Protein AF-A0A496BGK6-F1 (afdb_monomer_lite)

Secondary structure (DSSP, 8-state):
------------GGGBS-SB-TTT-PBPEEEEEEEETTEEEEESSHHHHHHHHHHHHHHHHHHT--

pLDDT: mean 80.94, std 14.47, range [44.44, 92.94]

Structure (mmCIF, N/CA/C/O backbone):
data_AF-A0A496BGK6-F1
#
_entry.id   AF-A0A496BGK6-F1
#
loop_
_atom_site.group_PDB
_atom_site.id
_atom_site.type_symbol
_atom_site.label_atom_id
_atom_site.label_alt_id
_atom_site.label_comp_id
_atom_site.label_asym_id
_atom_site.label_entity_id
_atom_site.label_seq_id
_atom_site.pdbx_PDB_ins_code
_atom_site.Cartn_x
_atom_site.Cartn_y
_atom_site.Cartn_z
_atom_site.occupancy
_atom_site.B_iso_or_equiv
_atom_site.auth_seq_id
_atom_site.auth_comp_id
_atom_site.auth_asym_id
_atom_site.auth_atom_id
_atom_site.pdbx_PDB_model_num
ATOM 1 N N . MET A 1 1 ? -34.210 -2.178 -6.386 1.00 48.66 1 MET A N 1
ATOM 2 C CA . MET A 1 1 ? -33.078 -1.989 -5.457 1.00 48.66 1 MET A CA 1
ATOM 3 C C . MET A 1 1 ? -31.967 -2.899 -5.940 1.00 48.66 1 MET A C 1
ATOM 5 O O . MET A 1 1 ? -31.858 -4.034 -5.502 1.00 48.66 1 MET A O 1
ATOM 9 N N . SER A 1 2 ? -31.255 -2.454 -6.972 1.00 44.44 2 SER A N 1
ATOM 10 C CA . SER A 1 2 ? -30.203 -3.236 -7.613 1.00 44.44 2 SER A CA 1
ATOM 11 C C . SER A 1 2 ? -28.907 -2.954 -6.864 1.00 44.44 2 SER A C 1
ATOM 13 O O . SER A 1 2 ? -28.203 -2.004 -7.188 1.00 44.44 2 SER A O 1
ATOM 15 N N . HIS A 1 3 ? -28.635 -3.729 -5.814 1.00 49.12 3 HIS A N 1
ATOM 16 C CA . HIS A 1 3 ? -27.303 -3.788 -5.221 1.00 49.12 3 HIS A CA 1
ATOM 17 C C . HIS A 1 3 ? -26.403 -4.549 -6.188 1.00 49.12 3 HIS A C 1
ATOM 19 O O . HIS A 1 3 ? -26.274 -5.767 -6.126 1.00 49.12 3 HIS A O 1
ATOM 25 N N . GLN A 1 4 ? -25.836 -3.815 -7.138 1.00 53.56 4 GLN A N 1
ATOM 26 C CA . GLN A 1 4 ? -24.682 -4.279 -7.878 1.00 53.56 4 GLN A CA 1
ATOM 27 C C . GLN A 1 4 ? -23.478 -4.107 -6.949 1.00 53.56 4 GLN A C 1
ATOM 29 O O . GLN A 1 4 ? -22.844 -3.057 -6.930 1.00 53.56 4 GLN A O 1
ATOM 34 N N . THR A 1 5 ? -23.209 -5.119 -6.125 1.00 54.38 5 THR A N 1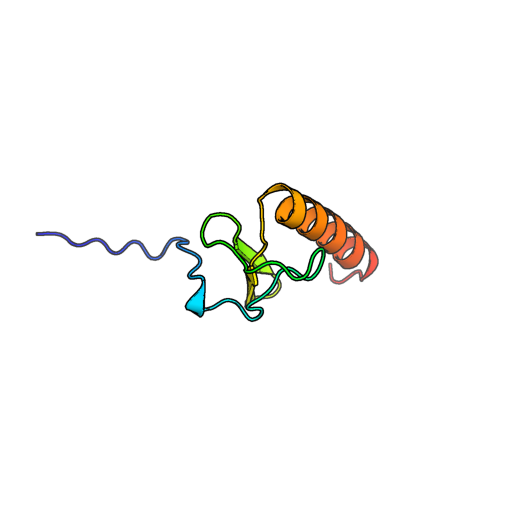
ATOM 35 C CA . THR A 1 5 ? -21.892 -5.332 -5.518 1.00 54.38 5 THR A CA 1
ATOM 36 C C . THR A 1 5 ? -20.969 -5.746 -6.659 1.00 54.38 5 THR A C 1
ATOM 38 O O . THR A 1 5 ? -20.790 -6.922 -6.966 1.00 54.38 5 THR A O 1
ATOM 41 N N . ASP A 1 6 ? -20.500 -4.745 -7.397 1.00 49.78 6 ASP A N 1
ATOM 42 C CA . ASP A 1 6 ? -19.415 -4.892 -8.353 1.00 49.78 6 ASP A CA 1
ATOM 43 C C . ASP A 1 6 ? -18.205 -5.396 -7.567 1.00 49.78 6 ASP A C 1
ATOM 45 O O . ASP A 1 6 ? -17.678 -4.696 -6.708 1.00 49.78 6 ASP A O 1
ATOM 49 N N . GLY A 1 7 ? -17.811 -6.642 -7.821 1.00 52.47 7 GLY A N 1
ATOM 50 C CA . GLY A 1 7 ? -16.566 -7.229 -7.345 1.00 52.47 7 GLY A CA 1
ATOM 51 C C . GLY A 1 7 ? -15.355 -6.535 -7.965 1.00 52.47 7 GLY A C 1
ATOM 52 O O . GLY A 1 7 ? -14.619 -7.143 -8.738 1.00 52.47 7 GLY A O 1
ATOM 53 N N . ARG A 1 8 ? -15.151 -5.258 -7.636 1.00 52.16 8 ARG A N 1
ATOM 54 C CA . ARG A 1 8 ? -13.938 -4.504 -7.929 1.00 52.16 8 ARG A CA 1
ATOM 55 C C . ARG A 1 8 ? -13.435 -3.827 -6.663 1.00 52.16 8 ARG A C 1
ATOM 57 O O . ARG A 1 8 ? -13.835 -2.721 -6.332 1.00 52.16 8 ARG A O 1
ATOM 64 N N . ASN A 1 9 ? -12.421 -4.469 -6.093 1.00 55.34 9 ASN A N 1
ATOM 65 C CA . ASN A 1 9 ? -11.196 -3.770 -5.723 1.00 55.34 9 ASN A CA 1
ATOM 66 C C . ASN A 1 9 ? -11.258 -2.833 -4.504 1.00 55.34 9 ASN A C 1
ATOM 68 O O . ASN A 1 9 ? -10.445 -1.912 -4.431 1.00 55.34 9 ASN A O 1
ATOM 72 N N . ASP A 1 10 ? -12.156 -3.081 -3.550 1.00 62.06 10 ASP A N 1
ATOM 73 C CA . ASP A 1 10 ? -11.950 -2.615 -2.177 1.00 62.06 10 ASP A CA 1
ATOM 74 C C . ASP A 1 10 ? -10.976 -3.610 -1.545 1.00 62.06 10 ASP A C 1
ATOM 76 O O . ASP A 1 10 ? -11.326 -4.743 -1.224 1.00 62.06 10 ASP A O 1
ATOM 80 N N . LEU A 1 11 ? -9.692 -3.258 -1.542 1.00 73.75 11 LEU A N 1
ATOM 81 C CA . LEU A 1 11 ? -8.732 -3.995 -0.736 1.00 73.75 11 LEU A CA 1
ATOM 82 C C . LEU A 1 11 ? -9.134 -3.732 0.715 1.00 73.75 11 LEU A C 1
ATOM 84 O O . LEU A 1 11 ? -9.140 -2.580 1.135 1.00 73.75 11 LEU A O 1
ATOM 88 N N . ASP A 1 12 ? -9.488 -4.774 1.460 1.00 80.81 12 ASP A N 1
ATOM 89 C CA . ASP A 1 12 ? -9.807 -4.642 2.875 1.00 80.81 12 ASP A CA 1
ATOM 90 C C . ASP A 1 12 ? -8.533 -4.762 3.712 1.00 80.81 12 ASP A C 1
ATOM 92 O O . ASP A 1 12 ? -7.691 -5.639 3.501 1.00 80.81 12 ASP A O 1
ATOM 96 N N . ILE A 1 13 ? -8.416 -3.913 4.733 1.00 83.88 13 ILE A N 1
ATOM 97 C CA . ILE A 1 13 ? -7.319 -4.000 5.709 1.00 83.88 13 ILE A CA 1
ATOM 98 C C . ILE A 1 13 ? -7.330 -5.339 6.467 1.00 83.88 13 ILE A C 1
ATOM 100 O O . ILE A 1 13 ? -6.300 -5.777 6.966 1.00 83.88 13 ILE A O 1
ATOM 104 N N . ALA A 1 14 ? -8.486 -6.006 6.537 1.00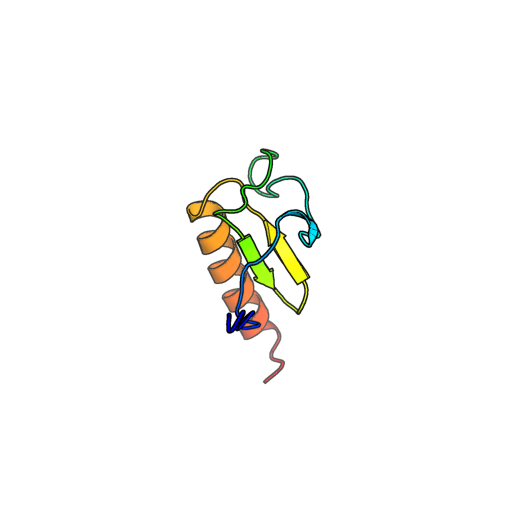 83.81 14 ALA A N 1
ATOM 105 C CA . ALA A 1 14 ? -8.635 -7.323 7.149 1.00 83.81 14 ALA A CA 1
ATOM 106 C C . ALA A 1 14 ? -8.001 -8.452 6.316 1.00 83.81 14 ALA A C 1
ATOM 108 O O . ALA A 1 14 ? -7.581 -9.456 6.885 1.00 83.81 14 ALA A O 1
ATOM 109 N N . ASP A 1 15 ? -7.901 -8.277 4.995 1.00 86.12 15 ASP A N 1
ATOM 110 C CA . ASP A 1 15 ? -7.221 -9.219 4.099 1.00 86.12 15 ASP A CA 1
ATOM 111 C C . ASP A 1 15 ? -5.709 -8.962 4.030 1.00 86.12 15 ASP A C 1
ATOM 113 O O . ASP A 1 15 ? -4.968 -9.718 3.387 1.00 86.12 15 ASP A O 1
ATOM 117 N N . CYS A 1 16 ? -5.228 -7.897 4.684 1.00 88.50 16 CYS A N 1
ATOM 118 C CA . CYS A 1 16 ? -3.806 -7.620 4.762 1.00 88.50 16 CYS A CA 1
ATOM 119 C C . CYS A 1 16 ? -3.075 -8.737 5.493 1.00 88.50 16 CYS A C 1
ATOM 121 O O . CYS A 1 16 ? -3.328 -9.024 6.660 1.00 88.50 16 CYS A O 1
ATOM 123 N N . ILE A 1 17 ? -2.062 -9.293 4.836 1.00 90.81 17 ILE A N 1
ATOM 124 C CA . ILE A 1 17 ? -1.159 -10.260 5.468 1.00 90.81 17 ILE A CA 1
ATOM 125 C C . ILE A 1 17 ? -0.269 -9.613 6.540 1.00 90.81 17 ILE A C 1
ATOM 127 O O . ILE A 1 17 ? 0.416 -10.313 7.284 1.00 90.81 17 ILE A O 1
ATOM 131 N N . ASN A 1 18 ? -0.231 -8.281 6.586 1.00 88.31 18 ASN A N 1
ATOM 132 C CA . ASN A 1 18 ? 0.565 -7.499 7.513 1.00 88.31 18 ASN A CA 1
ATOM 133 C C . ASN A 1 18 ? -0.288 -6.444 8.227 1.00 88.31 18 ASN A C 1
ATOM 135 O O . ASN A 1 18 ? -1.010 -5.676 7.600 1.00 88.31 18 ASN A O 1
ATOM 139 N N . GLU A 1 19 ? -0.134 -6.364 9.545 1.00 88.94 19 GLU A N 1
ATOM 140 C CA . GLU A 1 19 ? -0.829 -5.377 10.384 1.00 88.94 19 GLU A CA 1
ATOM 141 C C . GLU A 1 19 ? -0.025 -4.075 10.534 1.00 88.94 19 GLU A C 1
ATOM 143 O O . GLU A 1 19 ? -0.567 -3.009 10.835 1.00 88.94 19 GLU A O 1
ATOM 148 N N . THR A 1 20 ? 1.290 -4.144 10.309 1.00 91.81 20 THR A N 1
ATOM 149 C CA . THR A 1 20 ? 2.211 -3.010 10.422 1.00 91.81 20 THR A CA 1
ATOM 150 C C . THR A 1 20 ? 3.042 -2.826 9.156 1.00 91.81 20 THR A C 1
ATOM 152 O O . THR A 1 20 ? 3.310 -3.758 8.390 1.00 91.81 20 THR A O 1
ATOM 155 N N . CYS A 1 21 ? 3.424 -1.577 8.907 1.00 89.25 21 CYS A N 1
ATOM 156 C CA . CYS A 1 21 ? 4.216 -1.164 7.769 1.00 89.25 21 CYS A CA 1
ATOM 157 C C . CYS A 1 21 ? 5.649 -1.696 7.923 1.00 89.25 21 CYS A C 1
ATOM 159 O O . CYS A 1 21 ? 6.321 -1.333 8.891 1.00 89.25 21 CYS A O 1
ATOM 161 N N . PRO A 1 22 ? 6.174 -2.468 6.956 1.00 84.44 22 PRO A N 1
ATOM 162 C CA . PRO A 1 22 ? 7.519 -3.041 7.045 1.00 84.44 22 PRO A CA 1
ATOM 163 C C . PRO A 1 22 ? 8.645 -1.994 6.993 1.00 84.44 22 PRO A C 1
ATOM 165 O O . PRO A 1 22 ? 9.790 -2.316 7.292 1.00 84.44 22 PRO A O 1
ATOM 168 N N . TRP A 1 23 ? 8.339 -0.743 6.623 1.00 82.94 23 TRP A N 1
ATOM 169 C CA . TRP A 1 23 ? 9.310 0.356 6.592 1.00 82.94 23 TRP A CA 1
ATOM 170 C C . TRP A 1 23 ? 9.521 1.015 7.958 1.00 82.94 23 TRP A C 1
ATOM 172 O O . TRP A 1 23 ? 10.662 1.229 8.359 1.00 82.94 23 TRP A O 1
ATOM 182 N N . SER A 1 24 ? 8.428 1.355 8.648 1.00 84.19 24 SER A N 1
ATOM 183 C CA . SER A 1 24 ? 8.464 2.159 9.882 1.00 84.19 24 SER A CA 1
ATOM 184 C C . SER A 1 24 ? 8.027 1.394 11.135 1.00 84.19 24 SER A C 1
ATOM 186 O O . SER A 1 24 ? 8.336 1.821 12.242 1.00 84.19 24 SER A O 1
ATOM 188 N N . GLY A 1 25 ? 7.263 0.308 10.986 1.00 88.00 25 GLY A N 1
ATOM 189 C CA . GLY A 1 25 ? 6.567 -0.371 12.088 1.00 88.00 25 GLY A CA 1
ATOM 190 C C . GLY A 1 25 ? 5.239 0.279 12.508 1.00 88.00 25 GLY A C 1
ATOM 191 O O . GLY A 1 25 ? 4.605 -0.180 13.452 1.00 88.00 25 GLY A O 1
ATOM 192 N N . GLU A 1 26 ? 4.802 1.334 11.819 1.00 89.62 26 GLU A N 1
ATOM 193 C CA . GLU A 1 26 ? 3.505 1.990 12.041 1.00 89.62 26 GLU A CA 1
ATOM 194 C C . GLU A 1 26 ? 2.333 1.110 11.574 1.00 89.62 26 GLU A C 1
ATOM 196 O O . GLU A 1 26 ? 2.520 0.308 10.658 1.00 89.62 26 GLU A O 1
ATOM 201 N N . PRO A 1 27 ? 1.120 1.259 12.136 1.00 91.44 27 PRO A N 1
ATOM 202 C CA . PRO A 1 27 ? -0.048 0.511 11.676 1.00 91.44 27 PRO A CA 1
ATOM 203 C C . PRO A 1 27 ? -0.365 0.819 10.209 1.00 91.44 27 PRO A C 1
ATOM 205 O O . PRO A 1 27 ? -0.224 1.958 9.748 1.00 91.44 27 PRO A O 1
ATOM 208 N N . VAL A 1 28 ? -0.787 -0.206 9.471 1.00 91.69 28 VAL A N 1
ATOM 209 C CA . VAL A 1 28 ? -1.210 -0.041 8.076 1.00 91.69 28 VAL A CA 1
ATOM 210 C C . VAL A 1 28 ? -2.527 0.734 7.985 1.00 91.69 28 VAL A C 1
ATOM 212 O O . VAL A 1 28 ? -3.329 0.735 8.917 1.00 91.69 28 VAL A O 1
ATOM 215 N N . GLN A 1 29 ? -2.738 1.420 6.865 1.00 89.25 29 GLN A N 1
ATOM 216 C CA . GLN A 1 29 ? -3.922 2.236 6.599 1.00 89.25 29 GLN A CA 1
ATOM 217 C C . GLN A 1 29 ? -4.703 1.662 5.419 1.00 89.25 29 GLN A C 1
ATOM 219 O O . GLN A 1 29 ? -4.104 1.290 4.408 1.00 89.25 29 GLN A O 1
ATOM 224 N N . ALA A 1 30 ? -6.034 1.651 5.523 1.00 85.88 30 ALA A N 1
ATOM 225 C CA . ALA A 1 30 ? -6.924 1.150 4.472 1.00 85.88 30 ALA A CA 1
ATOM 226 C C . ALA A 1 30 ? -6.822 1.959 3.160 1.00 85.88 30 ALA A C 1
ATOM 228 O O . ALA A 1 30 ? -6.994 1.418 2.075 1.00 85.88 30 ALA A O 1
ATOM 229 N N . ASP A 1 31 ? -6.434 3.235 3.234 1.00 86.00 31 ASP A N 1
ATOM 230 C CA . ASP A 1 31 ? -6.157 4.071 2.057 1.00 86.00 31 ASP A CA 1
ATOM 231 C C . ASP A 1 31 ? -4.829 3.731 1.351 1.00 86.00 31 ASP A C 1
ATOM 233 O O . ASP A 1 31 ? -4.520 4.258 0.282 1.00 86.00 31 ASP A O 1
ATOM 237 N N . SER A 1 32 ? -3.984 2.899 1.964 1.00 89.19 32 SER A N 1
ATOM 238 C CA . SER A 1 32 ? -2.615 2.607 1.517 1.00 89.19 32 SER A CA 1
ATOM 239 C C . SER A 1 32 ? -2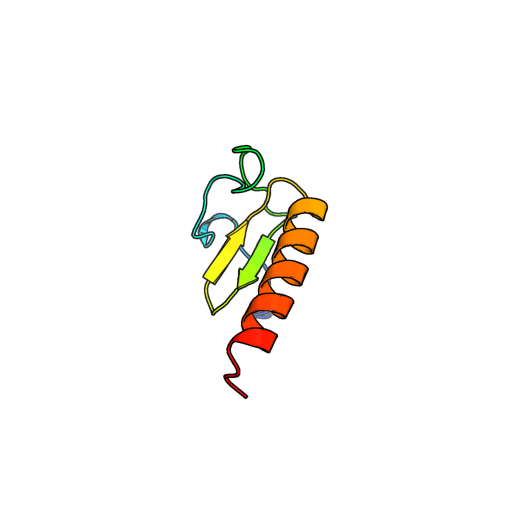.386 1.108 1.347 1.00 89.19 32 SER A C 1
ATOM 241 O O . SER A 1 32 ? -1.377 0.565 1.798 1.00 89.19 32 SER A O 1
ATOM 243 N N . LEU A 1 33 ? -3.329 0.442 0.683 1.00 88.38 33 LEU A N 1
ATOM 244 C CA . LEU A 1 33 ? -3.299 -0.994 0.416 1.00 88.38 33 LEU A CA 1
ATOM 245 C C . LEU A 1 33 ? -2.871 -1.295 -1.022 1.00 88.38 33 LEU A C 1
ATOM 247 O O . LEU A 1 33 ? -3.110 -0.515 -1.946 1.00 88.38 33 LEU A O 1
ATOM 251 N N . THR A 1 34 ? -2.224 -2.440 -1.219 1.00 89.12 34 THR A N 1
ATOM 252 C CA . THR A 1 34 ? -1.860 -2.943 -2.545 1.00 89.12 34 THR A CA 1
ATOM 253 C C . THR A 1 34 ? -2.022 -4.454 -2.614 1.00 89.12 34 THR A C 1
ATOM 255 O O . THR A 1 34 ? -1.772 -5.153 -1.637 1.00 89.12 34 THR A O 1
ATOM 258 N N . ALA A 1 35 ? -2.419 -4.970 -3.772 1.00 88.31 35 ALA A N 1
ATOM 259 C CA . ALA A 1 35 ? -2.411 -6.404 -4.022 1.00 88.31 35 ALA A CA 1
ATOM 260 C C . ALA A 1 35 ? -1.037 -6.818 -4.559 1.00 88.31 35 ALA A C 1
ATOM 262 O O . ALA A 1 35 ? -0.549 -6.240 -5.529 1.00 88.31 35 ALA A O 1
ATOM 263 N N . TYR A 1 36 ? -0.425 -7.824 -3.945 1.00 86.88 36 TYR A N 1
ATOM 264 C CA . TYR A 1 36 ? 0.838 -8.407 -4.369 1.00 86.88 36 TYR A CA 1
ATOM 265 C C . TYR A 1 36 ? 0.761 -9.932 -4.327 1.00 86.88 36 TYR A C 1
ATOM 267 O O . TYR A 1 36 ? 0.464 -10.516 -3.288 1.00 86.88 36 TYR A O 1
ATOM 275 N N . ASN A 1 37 ? 1.029 -10.582 -5.463 1.00 83.69 37 ASN A N 1
ATOM 276 C CA . ASN A 1 37 ? 1.044 -12.043 -5.587 1.00 83.69 37 ASN A CA 1
ATOM 277 C C . ASN A 1 37 ? -0.228 -12.740 -5.038 1.00 83.69 37 ASN A C 1
ATOM 279 O O . ASN A 1 37 ? -0.149 -13.785 -4.400 1.00 83.69 37 ASN A O 1
ATOM 283 N N . GLY A 1 38 ? -1.404 -12.129 -5.231 1.00 86.44 38 GLY A N 1
ATOM 284 C CA . GLY A 1 38 ? -2.685 -12.640 -4.718 1.00 86.44 38 GLY A CA 1
ATOM 285 C C . GLY A 1 38 ? -2.960 -12.362 -3.234 1.00 86.44 38 GLY A C 1
ATOM 286 O O . GLY A 1 38 ? -3.994 -12.781 -2.725 1.00 86.44 38 GLY A O 1
ATOM 287 N N . HIS A 1 39 ? -2.073 -11.640 -2.551 1.00 88.19 39 HIS A N 1
ATOM 288 C CA . HIS A 1 39 ? -2.224 -11.221 -1.161 1.00 88.19 39 HIS A CA 1
ATOM 289 C C . HIS A 1 39 ? -2.396 -9.706 -1.058 1.00 88.19 39 HIS A C 1
ATOM 291 O O . HIS A 1 39 ? -1.832 -8.961 -1.858 1.00 88.19 39 HIS A O 1
ATOM 297 N N . VAL A 1 40 ? -3.136 -9.229 -0.057 1.00 90.38 40 VAL A N 1
ATOM 298 C CA . VAL A 1 40 ? -3.224 -7.793 0.229 1.00 90.38 40 VAL A CA 1
ATOM 299 C C . VAL A 1 40 ? -2.088 -7.412 1.172 1.00 90.38 40 VAL A C 1
ATOM 301 O O . VAL A 1 40 ? -1.840 -8.085 2.169 1.00 90.38 40 VAL A O 1
ATOM 304 N N . VAL A 1 41 ? -1.381 -6.334 0.854 1.00 90.88 41 VAL A N 1
ATOM 305 C CA . VAL A 1 41 ? -0.300 -5.772 1.665 1.00 90.88 41 VAL A CA 1
ATOM 306 C C . VAL A 1 41 ? -0.639 -4.321 1.983 1.00 90.88 41 VAL A C 1
ATOM 308 O O . VAL A 1 41 ? -0.913 -3.529 1.079 1.00 90.88 41 VAL A O 1
ATOM 311 N N . GLY A 1 42 ? -0.626 -3.975 3.266 1.00 92.50 42 GLY A N 1
ATOM 312 C CA . GLY A 1 42 ? -0.921 -2.632 3.750 1.00 92.50 42 GLY A CA 1
ATOM 313 C C . GLY A 1 42 ? 0.320 -1.810 4.082 1.00 92.50 42 GLY A C 1
ATOM 314 O O . GLY A 1 42 ? 1.370 -2.342 4.445 1.00 92.50 42 GLY A O 1
ATOM 315 N N . PHE A 1 43 ? 0.196 -0.486 3.999 1.00 92.56 43 PHE A N 1
ATOM 316 C CA . PHE A 1 43 ? 1.261 0.462 4.330 1.00 92.56 43 PHE A CA 1
ATOM 317 C C . PHE A 1 43 ? 0.743 1.591 5.213 1.00 92.56 43 PHE A C 1
ATOM 319 O O . PHE A 1 43 ? -0.450 1.878 5.233 1.00 92.56 43 PHE A O 1
ATOM 326 N N . CYS A 1 44 ? 1.641 2.255 5.945 1.00 92.94 44 CYS A N 1
ATOM 327 C CA . CYS A 1 44 ? 1.257 3.398 6.778 1.00 92.94 44 CYS A CA 1
ATOM 328 C C . CYS A 1 44 ? 0.931 4.658 5.957 1.00 92.94 44 CYS A C 1
ATOM 330 O O . CYS A 1 44 ? 0.276 5.564 6.461 1.00 92.94 44 CYS A O 1
ATOM 332 N N . ASN A 1 45 ? 1.390 4.735 4.704 1.00 90.44 45 ASN A N 1
ATOM 333 C CA . ASN A 1 45 ? 1.101 5.831 3.785 1.00 90.44 45 ASN A CA 1
ATOM 334 C C . ASN A 1 45 ? 1.285 5.396 2.313 1.00 90.44 45 ASN A C 1
ATOM 336 O O . ASN A 1 45 ? 1.974 4.399 2.048 1.00 90.44 45 ASN A O 1
ATOM 340 N N . PRO A 1 46 ? 0.750 6.165 1.343 1.00 88.94 46 PRO A N 1
ATOM 341 C CA . PRO A 1 46 ? 0.886 5.849 -0.079 1.00 88.94 46 PRO A CA 1
ATOM 342 C C . PRO A 1 46 ? 2.341 5.866 -0.566 1.00 88.94 46 PRO A C 1
ATOM 344 O O . PRO A 1 46 ? 2.713 5.082 -1.428 1.00 88.94 46 PRO A O 1
ATOM 347 N N . GLY A 1 47 ? 3.209 6.692 0.029 1.00 91.62 47 GLY A N 1
ATOM 348 C CA . GLY A 1 47 ? 4.622 6.753 -0.358 1.00 91.62 47 GLY A CA 1
ATOM 349 C C . GLY A 1 47 ? 5.396 5.463 -0.055 1.00 91.62 47 GLY A C 1
ATOM 350 O O . GLY A 1 47 ? 6.268 5.062 -0.824 1.00 91.62 47 GLY A O 1
ATOM 351 N N . CYS A 1 48 ? 5.081 4.784 1.049 1.00 91.12 48 CYS A N 1
ATOM 352 C CA . CYS A 1 48 ? 5.617 3.465 1.382 1.00 91.12 48 CYS A CA 1
ATOM 353 C C . CYS A 1 48 ? 5.093 2.395 0.420 1.00 91.12 48 CYS A C 1
ATOM 355 O O . CYS A 1 48 ? 5.874 1.546 -0.012 1.00 91.12 48 CYS A O 1
ATOM 357 N N . ARG A 1 49 ? 3.809 2.479 0.046 1.00 90.75 49 ARG A N 1
ATOM 358 C CA . ARG A 1 49 ? 3.205 1.619 -0.976 1.00 90.75 49 ARG A CA 1
ATOM 359 C C . ARG A 1 49 ? 3.923 1.765 -2.318 1.00 90.75 49 ARG A C 1
ATOM 361 O O . ARG A 1 49 ? 4.329 0.758 -2.883 1.00 90.75 49 ARG A O 1
ATOM 368 N N . ASP A 1 50 ? 4.138 2.988 -2.798 1.00 91.19 50 ASP A N 1
ATOM 369 C CA . ASP A 1 50 ? 4.776 3.237 -4.100 1.00 91.19 50 ASP A CA 1
ATOM 370 C C . ASP A 1 50 ? 6.223 2.730 -4.137 1.00 91.19 50 ASP A C 1
ATOM 372 O O . ASP A 1 50 ? 6.666 2.126 -5.115 1.00 91.19 50 ASP A O 1
ATOM 376 N N . LYS A 1 51 ? 6.971 2.927 -3.043 1.00 90.69 51 LYS A N 1
ATOM 377 C CA . LYS A 1 51 ? 8.325 2.372 -2.901 1.00 90.69 51 LYS A CA 1
ATOM 378 C C . LYS A 1 51 ? 8.321 0.849 -2.951 1.00 90.69 51 LYS A C 1
ATOM 380 O O . LYS A 1 51 ? 9.223 0.261 -3.545 1.00 90.69 51 LYS A O 1
ATOM 385 N N . PHE A 1 52 ? 7.338 0.220 -2.310 1.00 90.88 52 PHE A N 1
ATOM 386 C CA . PHE A 1 52 ? 7.178 -1.225 -2.346 1.00 90.88 52 PHE A CA 1
ATOM 387 C C . PHE A 1 52 ? 6.817 -1.715 -3.750 1.00 90.88 52 PHE A C 1
ATOM 389 O O . PHE A 1 52 ? 7.480 -2.623 -4.235 1.00 90.88 52 PHE A O 1
ATOM 396 N N . ASP A 1 53 ? 5.856 -1.084 -4.429 1.00 90.06 53 ASP A N 1
ATOM 397 C CA . ASP A 1 53 ? 5.471 -1.420 -5.808 1.00 90.06 53 ASP A CA 1
ATOM 398 C C . ASP A 1 53 ? 6.671 -1.331 -6.762 1.00 90.06 53 ASP A C 1
ATOM 400 O O . ASP A 1 53 ? 6.966 -2.268 -7.502 1.00 90.06 53 ASP A O 1
ATOM 404 N N . ALA A 1 54 ? 7.446 -0.247 -6.678 1.00 92.06 54 ALA A N 1
ATOM 405 C CA . ALA A 1 54 ? 8.652 -0.079 -7.481 1.00 92.06 54 ALA A CA 1
ATOM 406 C C . ALA A 1 54 ? 9.706 -1.163 -7.194 1.00 92.06 54 ALA A C 1
ATOM 408 O O . ALA A 1 54 ? 10.311 -1.701 -8.124 1.00 92.06 54 ALA A O 1
ATOM 409 N N . ALA A 1 55 ? 9.920 -1.500 -5.917 1.00 90.06 55 ALA A N 1
ATOM 410 C CA . ALA A 1 55 ? 10.846 -2.556 -5.525 1.00 90.0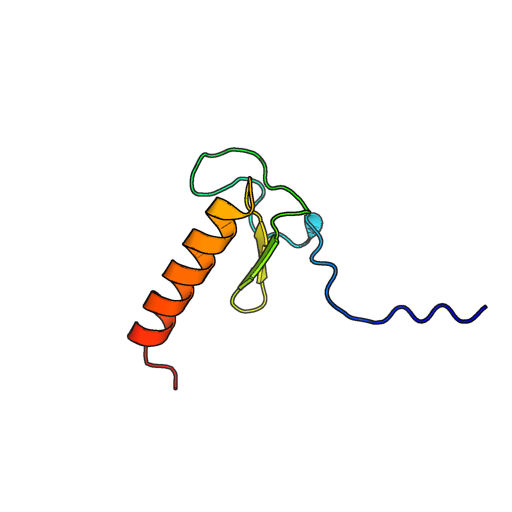6 55 ALA A CA 1
ATOM 411 C C . ALA A 1 55 ? 10.377 -3.925 -6.033 1.00 90.06 55 ALA A C 1
ATOM 413 O O . ALA A 1 55 ? 11.163 -4.648 -6.639 1.00 90.06 55 ALA A O 1
ATOM 414 N N . VAL A 1 56 ? 9.096 -4.253 -5.847 1.00 89.31 56 VAL A N 1
ATOM 415 C CA . VAL A 1 56 ? 8.464 -5.473 -6.358 1.00 89.31 56 VAL A CA 1
ATOM 416 C C . VAL A 1 56 ? 8.693 -5.604 -7.856 1.00 89.31 56 VAL A C 1
ATOM 418 O O . VAL A 1 56 ? 9.251 -6.606 -8.290 1.00 89.31 56 VAL A O 1
A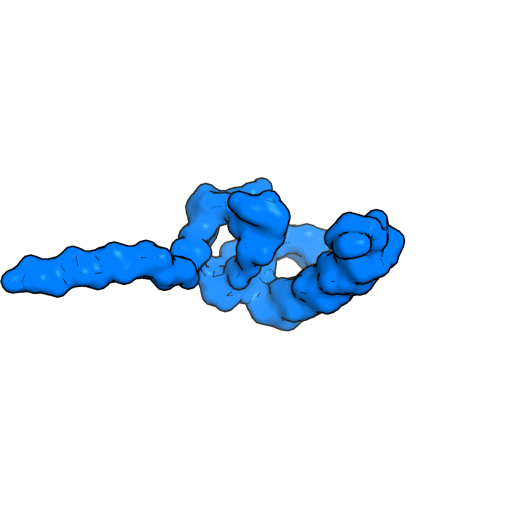TOM 421 N N . ARG A 1 57 ? 8.366 -4.572 -8.638 1.00 87.25 57 ARG A N 1
ATOM 422 C CA . ARG A 1 57 ? 8.528 -4.593 -10.100 1.00 87.25 57 ARG A CA 1
ATOM 423 C C . ARG A 1 57 ? 9.978 -4.816 -10.511 1.00 87.25 57 ARG A C 1
ATOM 425 O O . ARG A 1 57 ? 10.237 -5.519 -11.484 1.00 87.25 57 ARG A O 1
ATOM 432 N N . TYR A 1 58 ? 10.927 -4.251 -9.764 1.00 88.19 58 TYR A N 1
ATOM 433 C CA . TYR A 1 58 ? 12.350 -4.492 -9.984 1.00 88.19 58 TYR A CA 1
ATOM 434 C C . TYR A 1 58 ? 12.735 -5.955 -9.711 1.00 88.19 58 TYR A C 1
ATOM 436 O O . TYR A 1 58 ? 13.445 -6.566 -10.510 1.00 88.19 58 TYR A O 1
ATOM 444 N N . PHE A 1 59 ? 12.248 -6.539 -8.613 1.00 85.94 59 PHE A N 1
ATOM 445 C CA . PHE A 1 59 ? 12.509 -7.939 -8.273 1.00 85.94 59 PHE A CA 1
ATOM 446 C C . PHE A 1 59 ? 11.820 -8.923 -9.225 1.00 85.94 59 PHE A C 1
ATOM 448 O O . PHE A 1 59 ? 12.443 -9.905 -9.620 1.00 85.94 59 PHE A O 1
ATOM 455 N N . GLU A 1 60 ? 10.575 -8.669 -9.626 1.00 84.81 60 GLU A N 1
ATOM 456 C CA . GLU A 1 60 ? 9.839 -9.490 -10.596 1.00 84.81 60 GLU A CA 1
ATOM 457 C C . GLU A 1 60 ? 10.520 -9.467 -11.966 1.00 84.81 60 GLU A C 1
ATOM 459 O O . GLU A 1 60 ? 10.763 -10.522 -12.551 1.00 84.81 60 GLU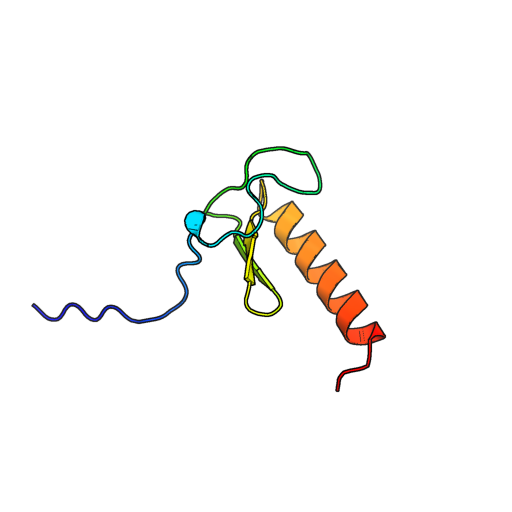 A O 1
ATOM 464 N N . ALA A 1 61 ? 10.941 -8.284 -12.429 1.00 84.88 61 ALA A N 1
ATOM 465 C CA . ALA A 1 61 ? 11.718 -8.153 -13.659 1.00 84.88 61 ALA A CA 1
ATOM 466 C C . ALA A 1 61 ? 13.053 -8.915 -13.594 1.00 84.88 61 ALA A C 1
ATOM 468 O O . ALA A 1 61 ? 13.491 -9.479 -14.595 1.00 84.88 61 ALA A O 1
ATOM 469 N N . ALA A 1 62 ? 13.696 -8.964 -12.423 1.00 83.19 62 ALA A N 1
ATOM 470 C CA . ALA A 1 62 ? 14.928 -9.723 -12.219 1.00 83.19 62 ALA A CA 1
ATOM 471 C C . ALA A 1 62 ? 14.701 -11.242 -12.095 1.00 83.19 62 ALA A C 1
ATOM 473 O O . ALA A 1 62 ? 15.613 -12.016 -12.384 1.00 83.19 62 ALA A O 1
ATOM 474 N N . ARG A 1 63 ? 13.512 -11.681 -11.659 1.00 71.62 63 ARG A N 1
ATOM 475 C CA . ARG A 1 63 ? 13.179 -13.100 -11.455 1.00 71.62 63 ARG A CA 1
ATOM 476 C C . ARG A 1 63 ? 12.864 -13.861 -12.744 1.00 71.62 63 ARG A C 1
ATOM 478 O O . ARG A 1 63 ? 12.945 -15.083 -12.719 1.00 71.62 63 ARG A O 1
ATOM 485 N N . GLY A 1 64 ? 12.594 -13.179 -13.860 1.00 63.50 64 GLY A N 1
ATOM 486 C CA . GLY A 1 64 ? 12.515 -13.820 -15.181 1.00 63.50 64 GLY A CA 1
ATOM 487 C C . GLY A 1 64 ? 11.360 -14.813 -15.355 1.00 63.50 64 GLY A C 1
ATOM 488 O O . GLY A 1 64 ? 11.440 -15.686 -16.213 1.00 63.50 64 GLY A O 1
ATOM 489 N N . ASP A 1 65 ? 10.295 -14.686 -14.563 1.00 55.88 65 ASP A N 1
ATOM 490 C CA . ASP A 1 65 ? 9.038 -15.407 -14.768 1.00 55.88 65 ASP A CA 1
ATOM 491 C C . ASP A 1 65 ? 8.219 -14.665 -15.856 1.00 55.88 65 ASP A C 1
ATOM 493 O O . ASP A 1 65 ? 7.256 -13.958 -15.559 1.00 55.88 65 ASP A O 1
ATOM 497 N N . GLY A 1 66 ? 8.662 -14.754 -17.117 1.00 48.66 66 GLY A N 1
ATOM 498 C CA . GLY A 1 66 ? 8.012 -14.176 -18.303 1.00 48.66 66 GLY A CA 1
ATOM 499 C C . GLY A 1 66 ? 8.296 -14.978 -19.563 1.00 48.66 66 GLY A C 1
ATOM 500 O O . GLY A 1 66 ? 9.491 -15.226 -19.835 1.00 48.66 66 GLY A O 1
#

Foldseek 3Di:
DDPPPPPDDQPDCVQAPDQAAPPPRHGFDSVQWDDDPNGIHGHNDVVSSVVVVVVNVVVVVVVPPD

Sequence (66 aa):
MSHQTDGRNDLDIADCINETCPWSGEPVQADSLTAYNGHVVGFCNPGCRDKFDAAVRYFEAARGDG

Radius of gyration: 14.0 Å; chains: 1; bounding box: 48×22×30 Å